Protein AF-A0AAD6BV47-F1 (afdb_monomer_lite)

Organism: NCBI:txid1090488

Secondary structure (DSSP, 8-state):
--TTS--HHHHHHHHTTT---EEEEPTT-TTS-GGGS--TTSPTT-EEEEE-SS-EEEEEEEETTEEEEEEESS--S--B-TTSTT--BHHHHHHHHHTTHHHHHHHHHHHH--PPPPP-

Sequence (120 aa):
MENFFTSIPLAEKLLEKNLTIVGTLRQKKPDIPPVMKPSKSREKHSSESGFSGNMTMVSYVPKKGKAVVLLSTMHDDRAVDDNSLNKELEVIQYNNKTKSGVDTMDQMVRTYTCTQRRPM

pLDDT: mean 82.61, std 11.56, range [47.09, 93.69]

Foldseek 3Di:
DEQVPDDPVVQVVCVVVVHKDKDWHDLPDPPDDPVLHFDQPDDALDKDWDDDPLKIWMWGHPDRRDIIIMIISPDPDQDQPPPDPRSDGPSVVVCVVPVCPVVVVVVVCVVPPPDDDDDD

Radius of gyration: 17.26 Å; chains: 1; bounding box: 38×32×55 Å

Structure (mmCIF, N/CA/C/O backbone):
data_AF-A0AAD6BV47-F1
#
_entry.id   AF-A0AAD6BV47-F1
#
loop_
_atom_site.group_PDB
_atom_site.id
_atom_site.type_symbol
_atom_site.label_atom_id
_atom_site.label_alt_id
_atom_site.label_comp_id
_atom_site.label_asym_id
_atom_site.label_entity_id
_atom_site.label_seq_id
_atom_site.pdbx_PDB_ins_code
_atom_site.Cartn_x
_atom_site.Cartn_y
_atom_site.Cartn_z
_atom_site.occupancy
_atom_site.B_iso_or_equiv
_atom_site.auth_seq_id
_atom_site.auth_comp_id
_atom_site.auth_asym_id
_atom_site.auth_atom_id
_atom_site.pdbx_PDB_model_num
ATOM 1 N N . MET A 1 1 ? -3.662 2.288 2.808 1.00 80.56 1 MET A N 1
ATOM 2 C CA . MET A 1 1 ? -4.459 1.154 3.352 1.00 80.56 1 MET A CA 1
ATOM 3 C C . MET A 1 1 ? -3.552 0.016 3.847 1.00 80.56 1 MET A C 1
ATOM 5 O O . MET A 1 1 ? -2.464 -0.175 3.306 1.00 80.56 1 MET A O 1
ATOM 9 N N . GLU A 1 2 ? -3.963 -0.704 4.900 1.00 83.50 2 GLU A N 1
ATOM 10 C CA . GLU A 1 2 ? -3.238 -1.855 5.472 1.00 83.50 2 GLU A CA 1
ATOM 11 C C . GLU A 1 2 ? -3.241 -3.087 4.552 1.00 83.50 2 GLU A C 1
ATOM 13 O O . GLU A 1 2 ? -4.151 -3.274 3.751 1.00 83.50 2 GLU A O 1
ATOM 18 N N . ASN A 1 3 ? -2.257 -3.975 4.725 1.00 85.50 3 ASN A N 1
ATOM 19 C CA . ASN A 1 3 ? -2.098 -5.190 3.915 1.00 85.50 3 ASN A CA 1
ATOM 20 C C . ASN A 1 3 ? -3.229 -6.222 4.040 1.00 85.50 3 ASN A C 1
ATOM 22 O O . ASN A 1 3 ? -3.321 -7.127 3.210 1.00 85.50 3 ASN A O 1
ATOM 26 N N . PHE A 1 4 ? -4.056 -6.113 5.078 1.00 85.06 4 PHE A N 1
ATOM 27 C CA . PHE A 1 4 ? -5.210 -6.975 5.291 1.00 85.06 4 PHE A CA 1
ATOM 28 C C . PHE A 1 4 ? -6.340 -6.661 4.302 1.00 85.06 4 PHE A C 1
ATOM 30 O O . PHE A 1 4 ? -7.032 -7.569 3.851 1.00 85.06 4 PHE A O 1
ATOM 37 N N . PHE A 1 5 ? -6.479 -5.391 3.918 1.00 86.25 5 PHE A N 1
ATOM 38 C CA . PHE A 1 5 ? -7.576 -4.901 3.082 1.00 86.25 5 PHE A CA 1
ATOM 39 C C . PHE A 1 5 ? -7.173 -4.686 1.620 1.00 86.25 5 PHE A C 1
ATOM 41 O O . PHE A 1 5 ? -7.959 -4.162 0.845 1.00 86.25 5 PHE A O 1
ATOM 48 N N . THR A 1 6 ? -5.963 -5.072 1.217 1.00 89.06 6 THR A N 1
ATOM 49 C CA . THR A 1 6 ? -5.447 -4.832 -0.136 1.00 89.06 6 THR A CA 1
ATOM 50 C C . THR A 1 6 ? -5.244 -6.141 -0.895 1.00 89.06 6 THR A C 1
ATOM 52 O O . THR A 1 6 ? -4.626 -7.103 -0.425 1.00 89.06 6 THR A O 1
ATOM 55 N N . SER A 1 7 ? -5.772 -6.190 -2.115 1.00 90.31 7 SER A N 1
ATOM 56 C CA . SER A 1 7 ? -5.554 -7.287 -3.059 1.00 90.31 7 SER A CA 1
ATOM 57 C C . SER A 1 7 ? -5.834 -6.817 -4.483 1.00 90.31 7 SER A C 1
ATOM 59 O O . SER A 1 7 ? -6.593 -5.867 -4.664 1.00 90.31 7 SER A O 1
ATOM 61 N N . ILE A 1 8 ? -5.251 -7.494 -5.473 1.00 89.25 8 ILE A N 1
ATOM 62 C CA . ILE A 1 8 ? -5.469 -7.168 -6.888 1.00 89.25 8 ILE A CA 1
ATOM 63 C C . ILE A 1 8 ? -6.947 -7.317 -7.292 1.00 89.25 8 ILE A C 1
ATOM 65 O O . ILE A 1 8 ? -7.501 -6.340 -7.785 1.00 89.25 8 ILE A O 1
ATOM 69 N N . PRO A 1 9 ? -7.652 -8.424 -6.969 1.00 90.94 9 PRO A N 1
ATOM 70 C CA . PRO A 1 9 ? -9.061 -8.562 -7.354 1.00 90.94 9 PRO A CA 1
ATOM 71 C C . PRO A 1 9 ? -9.974 -7.508 -6.716 1.00 90.94 9 PRO A C 1
ATOM 73 O O . PRO A 1 9 ? -11.002 -7.137 -7.275 1.00 90.94 9 PRO A O 1
ATOM 76 N N . LEU A 1 10 ? -9.629 -7.030 -5.514 1.00 91.38 10 LEU A N 1
ATOM 77 C CA . LEU A 1 10 ? -10.365 -5.935 -4.885 1.00 91.38 10 LEU A CA 1
ATOM 78 C C . LEU A 1 10 ? -10.124 -4.615 -5.620 1.00 91.38 10 LEU A C 1
ATOM 80 O O . LEU A 1 10 ? -11.068 -3.861 -5.816 1.00 91.38 10 LEU A O 1
ATOM 84 N N . ALA A 1 11 ? -8.880 -4.340 -6.010 1.00 90.44 11 ALA A N 1
ATOM 85 C CA . ALA A 1 11 ? -8.526 -3.128 -6.734 1.00 90.44 11 ALA A CA 1
ATOM 86 C C . ALA A 1 11 ? -9.269 -3.035 -8.077 1.00 90.44 11 ALA A C 1
ATOM 88 O O . ALA A 1 11 ? -9.834 -1.989 -8.382 1.00 90.44 11 ALA A O 1
ATOM 89 N N . GLU A 1 12 ? -9.364 -4.144 -8.813 1.00 90.25 12 GLU A N 1
ATOM 90 C CA . GLU A 1 12 ? -10.139 -4.239 -10.058 1.00 90.25 12 GLU A CA 1
ATOM 91 C C . GLU A 1 12 ? -11.633 -3.963 -9.827 1.00 90.25 12 GLU A C 1
ATOM 93 O O . GLU A 1 12 ? -12.214 -3.091 -10.470 1.00 90.25 12 GLU A O 1
ATOM 98 N N . LYS A 1 13 ? -12.249 -4.617 -8.833 1.00 92.75 13 LYS A N 1
ATOM 99 C CA . LYS A 1 13 ? -13.668 -4.395 -8.492 1.00 92.75 13 LYS A CA 1
ATOM 100 C C . LYS A 1 13 ? -13.975 -2.979 -8.008 1.00 92.75 13 LYS A C 1
ATOM 102 O O . LYS A 1 13 ? -15.108 -2.515 -8.131 1.00 92.75 13 LYS A O 1
ATOM 107 N N . LEU A 1 14 ? -13.010 -2.315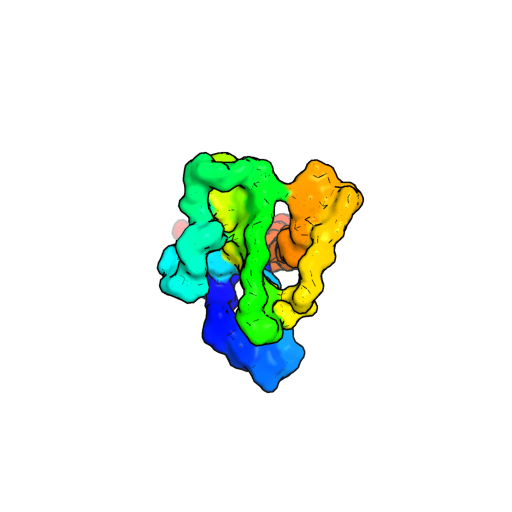 -7.374 1.00 91.88 14 LEU A N 1
ATOM 108 C CA . LEU A 1 14 ? -13.157 -0.921 -6.959 1.00 91.88 14 LEU A CA 1
ATOM 109 C C . LEU A 1 14 ? -13.068 0.014 -8.166 1.00 91.88 14 LEU A C 1
ATOM 111 O O . LEU A 1 14 ? -13.893 0.922 -8.273 1.00 91.88 14 LEU A O 1
ATOM 115 N N . LEU A 1 15 ? -12.157 -0.259 -9.102 1.00 89.94 15 LEU A N 1
ATOM 116 C CA . LEU A 1 15 ? -12.045 0.488 -10.354 1.00 89.94 15 LEU A CA 1
ATOM 117 C C . LEU A 1 15 ? -13.333 0.429 -11.183 1.00 89.94 15 LEU A C 1
ATOM 119 O O . LEU A 1 15 ? -13.777 1.466 -11.668 1.00 89.94 15 LEU A O 1
ATOM 123 N N . GLU A 1 16 ? -13.994 -0.730 -11.259 1.00 91.38 16 GLU A N 1
ATOM 124 C CA . GLU A 1 16 ? -15.318 -0.870 -11.900 1.00 91.38 16 GLU A CA 1
ATOM 125 C C . GLU A 1 16 ? -16.382 0.071 -11.304 1.00 91.38 16 GLU A C 1
ATOM 127 O O . GLU A 1 16 ? -17.357 0.424 -11.966 1.00 91.38 16 GLU A O 1
ATOM 132 N N . LYS A 1 17 ? -16.202 0.494 -10.048 1.00 93.69 17 LYS A N 1
ATOM 133 C CA . LYS A 1 17 ? -17.097 1.409 -9.327 1.00 93.69 17 LYS A CA 1
ATOM 134 C C . LYS A 1 17 ? -16.568 2.843 -9.256 1.00 93.69 17 LYS A C 1
ATOM 136 O O . LYS A 1 17 ? -17.088 3.627 -8.465 1.00 93.69 17 LYS A O 1
ATOM 141 N N . ASN A 1 18 ? -15.556 3.191 -10.054 1.00 89.31 18 ASN A N 1
ATOM 142 C CA . ASN A 1 18 ? -14.865 4.486 -10.014 1.00 89.31 18 ASN A CA 1
ATOM 143 C C . ASN A 1 18 ? -14.248 4.811 -8.639 1.00 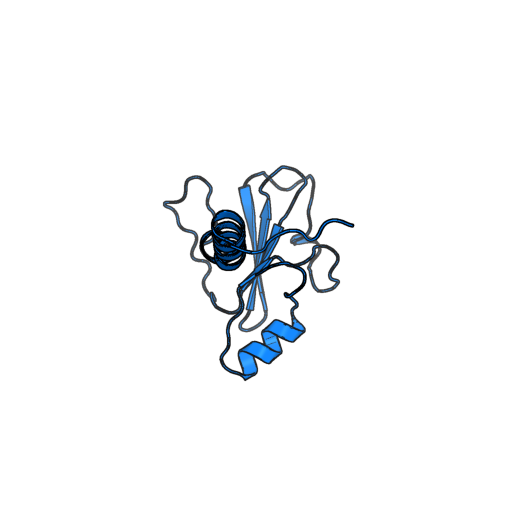89.31 18 ASN A C 1
ATOM 145 O O . ASN A 1 18 ? -14.166 5.974 -8.242 1.00 89.31 18 ASN A O 1
ATOM 149 N N . LEU A 1 19 ? -13.825 3.786 -7.895 1.00 90.25 19 LEU A N 1
ATOM 150 C CA . LEU A 1 19 ? -13.109 3.932 -6.631 1.00 90.25 19 LEU A CA 1
ATOM 151 C C . LEU A 1 19 ? -11.646 3.538 -6.814 1.00 90.25 19 LEU A C 1
ATOM 153 O O . LEU A 1 19 ? -11.328 2.491 -7.378 1.00 90.25 19 LEU A O 1
ATOM 157 N N . THR A 1 20 ? -10.748 4.359 -6.283 1.00 90.06 20 THR A N 1
ATOM 158 C CA . THR A 1 20 ? -9.314 4.084 -6.293 1.00 90.06 20 THR A CA 1
ATOM 159 C C . THR A 1 20 ? -8.847 3.562 -4.939 1.00 90.06 20 THR A C 1
ATOM 161 O O . THR A 1 20 ? -9.448 3.816 -3.892 1.00 90.06 20 THR A O 1
ATOM 164 N N . ILE A 1 21 ? -7.766 2.786 -4.951 1.00 89.75 21 ILE A N 1
ATOM 165 C CA . ILE A 1 21 ? -7.161 2.218 -3.750 1.00 89.75 21 ILE A CA 1
ATOM 166 C C . ILE A 1 21 ? -5.656 2.441 -3.784 1.00 89.75 21 ILE A C 1
ATOM 168 O O . ILE A 1 21 ? -5.003 2.228 -4.804 1.00 89.75 21 ILE A O 1
ATOM 172 N N . VAL A 1 22 ? -5.104 2.838 -2.638 1.00 89.69 22 VAL A N 1
ATOM 173 C CA . VAL A 1 22 ? -3.661 2.880 -2.401 1.00 89.69 22 VAL A CA 1
ATOM 174 C C . VAL A 1 22 ? -3.351 2.164 -1.092 1.00 89.69 22 VAL A C 1
ATOM 176 O O . VAL A 1 22 ? -3.910 2.469 -0.028 1.00 89.69 22 VAL A O 1
ATOM 179 N N . GLY A 1 23 ? -2.452 1.186 -1.133 1.00 90.56 23 GLY A N 1
ATOM 180 C CA . GLY A 1 23 ? -2.052 0.484 0.079 1.00 90.56 23 GLY A CA 1
ATOM 181 C C . GLY A 1 23 ? -0.941 -0.532 -0.099 1.00 90.56 23 GLY A C 1
ATOM 182 O O . GLY A 1 23 ? -0.547 -0.888 -1.203 1.00 90.56 23 GLY A O 1
ATOM 183 N N . THR A 1 24 ? -0.424 -1.014 1.026 1.00 91.31 24 THR A N 1
ATOM 184 C CA . THR A 1 24 ? 0.650 -2.015 1.045 1.00 91.31 24 THR A CA 1
ATOM 185 C C . THR A 1 24 ? 0.098 -3.397 0.730 1.00 91.31 24 THR A C 1
ATOM 187 O O . THR A 1 24 ? -0.920 -3.752 1.307 1.00 91.31 24 THR A O 1
ATOM 190 N N . LEU A 1 25 ? 0.771 -4.211 -0.080 1.00 90.88 25 LEU A N 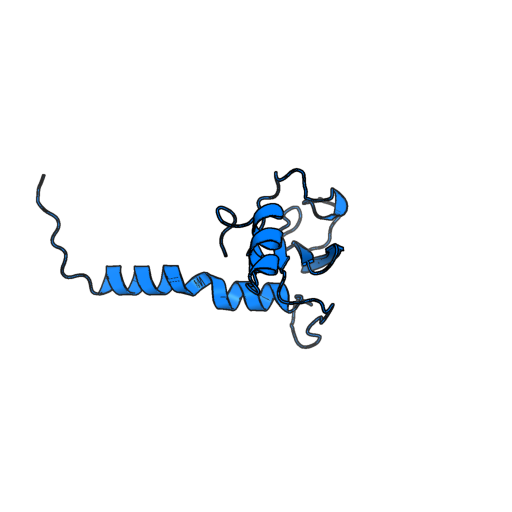1
ATOM 191 C CA . LEU A 1 25 ? 0.434 -5.617 -0.315 1.00 90.88 25 LEU A CA 1
ATOM 192 C C . LEU A 1 25 ? 1.226 -6.556 0.600 1.00 90.88 25 LEU A C 1
ATOM 194 O O . LEU A 1 25 ? 2.385 -6.321 0.952 1.00 90.88 25 LEU A O 1
ATOM 198 N N . ARG A 1 26 ? 0.613 -7.689 0.954 1.00 88.31 26 ARG A N 1
ATOM 199 C CA . ARG A 1 26 ? 1.301 -8.760 1.684 1.00 88.31 26 ARG A CA 1
ATOM 200 C C . ARG A 1 26 ? 2.256 -9.500 0.741 1.00 88.31 26 ARG A C 1
ATOM 202 O O . ARG A 1 26 ? 1.810 -10.143 -0.198 1.00 88.31 26 ARG A O 1
ATOM 209 N N . GLN A 1 27 ? 3.553 -9.511 1.055 1.00 83.75 27 GLN A N 1
ATOM 210 C CA . GLN A 1 27 ? 4.623 -10.100 0.219 1.00 83.75 27 GLN A CA 1
ATOM 211 C C . GLN A 1 27 ? 4.406 -11.563 -0.216 1.00 83.75 27 GLN A C 1
ATOM 213 O O . GLN A 1 27 ? 4.972 -12.002 -1.212 1.00 83.75 27 GLN A O 1
ATOM 218 N N . LYS A 1 28 ? 3.621 -12.336 0.547 1.00 83.19 28 LYS A N 1
ATOM 219 C CA . LYS A 1 28 ? 3.316 -13.746 0.256 1.00 83.19 28 LYS A CA 1
ATOM 220 C C . LYS A 1 28 ? 2.201 -13.933 -0.785 1.00 83.19 28 LYS A C 1
ATOM 222 O O . LYS A 1 28 ? 1.839 -15.072 -1.055 1.00 83.19 28 LYS A O 1
ATOM 227 N N . LYS A 1 29 ? 1.620 -12.857 -1.327 1.00 82.31 29 LYS A N 1
ATOM 228 C CA . LYS A 1 29 ? 0.592 -12.955 -2.372 1.00 82.31 29 LYS A CA 1
ATOM 229 C C . LYS A 1 29 ? 1.204 -13.528 -3.663 1.00 82.31 29 LYS A C 1
ATOM 231 O O . LYS A 1 29 ? 2.311 -13.116 -4.024 1.00 82.31 29 LYS A O 1
ATOM 236 N N . PRO A 1 30 ? 0.522 -14.478 -4.331 1.00 83.00 30 PRO A N 1
ATOM 237 C CA . PRO A 1 30 ? 1.033 -15.109 -5.550 1.00 83.00 30 PRO A CA 1
ATOM 238 C C . PRO A 1 30 ? 1.177 -14.103 -6.695 1.00 83.00 30 PRO A C 1
ATOM 240 O O . PRO A 1 30 ? 2.099 -14.222 -7.492 1.00 83.00 30 PRO A O 1
ATOM 243 N N . ASP A 1 31 ? 0.345 -13.064 -6.691 1.00 83.94 31 ASP A N 1
ATOM 244 C CA . ASP A 1 31 ? 0.272 -12.050 -7.743 1.00 83.94 31 ASP A CA 1
ATOM 245 C C . ASP A 1 31 ? 1.467 -11.076 -7.757 1.00 83.94 31 ASP A C 1
ATOM 247 O O . ASP A 1 31 ? 1.539 -10.190 -8.602 1.00 83.94 31 ASP A O 1
ATOM 251 N N . ILE A 1 32 ? 2.408 -11.210 -6.812 1.00 87.12 32 ILE A N 1
ATOM 252 C CA . ILE A 1 32 ? 3.604 -10.364 -6.730 1.00 87.12 32 ILE A CA 1
ATOM 253 C C . ILE A 1 32 ? 4.749 -11.014 -7.528 1.00 87.12 32 ILE A C 1
ATOM 255 O O . ILE A 1 32 ? 5.245 -12.078 -7.121 1.00 87.12 32 ILE A O 1
ATOM 259 N N . PRO A 1 33 ? 5.252 -10.357 -8.592 1.00 88.06 33 PRO A N 1
ATOM 260 C CA . PRO A 1 33 ? 6.392 -10.821 -9.367 1.00 88.06 33 PRO A CA 1
ATOM 261 C C . PRO A 1 33 ? 7.645 -11.014 -8.501 1.00 88.06 33 PRO A C 1
ATOM 263 O O . PRO A 1 33 ? 7.896 -10.212 -7.595 1.00 88.06 33 PRO A O 1
ATOM 266 N N . PRO A 1 34 ? 8.497 -12.015 -8.792 1.00 87.62 34 PRO A N 1
ATOM 267 C CA . PRO A 1 34 ? 9.741 -12.237 -8.054 1.00 87.62 34 PRO A CA 1
ATOM 268 C C . PRO A 1 34 ? 10.664 -11.013 -8.001 1.00 87.62 34 PRO A C 1
ATOM 270 O O . PRO A 1 34 ? 11.271 -10.767 -6.963 1.00 87.62 34 PRO A O 1
ATOM 273 N N . VAL A 1 35 ? 10.710 -10.208 -9.070 1.00 86.56 35 VAL A N 1
ATOM 274 C CA . VAL A 1 35 ? 11.521 -8.975 -9.136 1.00 86.56 35 VAL A CA 1
ATOM 275 C C . VAL A 1 35 ? 11.116 -7.939 -8.079 1.00 86.56 35 VAL A C 1
ATOM 277 O O . VAL A 1 35 ? 11.944 -7.182 -7.579 1.00 86.56 35 VAL A O 1
ATOM 280 N N . MET A 1 36 ? 9.847 -7.951 -7.665 1.00 87.19 36 MET A N 1
ATOM 281 C CA . MET A 1 36 ? 9.307 -7.037 -6.660 1.00 87.19 36 MET A CA 1
ATOM 282 C C . MET A 1 36 ? 9.413 -7.572 -5.231 1.00 87.19 36 MET A C 1
ATOM 284 O O . MET A 1 36 ? 9.106 -6.848 -4.278 1.00 87.19 36 MET A O 1
ATOM 288 N N . LYS A 1 37 ? 9.847 -8.822 -5.050 1.00 87.69 37 LYS A N 1
ATOM 289 C CA . LYS A 1 37 ? 10.034 -9.415 -3.724 1.00 87.69 37 LYS A CA 1
ATOM 290 C C . LYS A 1 37 ? 11.337 -8.922 -3.077 1.00 87.69 37 LYS A C 1
ATOM 292 O O . LYS A 1 37 ? 12.219 -8.388 -3.753 1.00 87.69 37 LYS A O 1
ATOM 297 N N . PRO A 1 38 ? 11.479 -9.071 -1.747 1.00 86.94 38 PRO A N 1
ATOM 298 C CA . PRO A 1 38 ? 12.723 -8.736 -1.070 1.00 86.94 38 PRO A CA 1
ATOM 299 C C . PRO A 1 38 ? 13.885 -9.573 -1.615 1.00 86.94 38 PRO A C 1
ATOM 301 O O . PRO A 1 38 ? 13.812 -10.800 -1.636 1.00 86.94 38 PRO A O 1
ATOM 304 N N . SER A 1 39 ? 14.977 -8.911 -1.990 1.00 86.88 39 SER A N 1
ATOM 305 C CA . SER A 1 39 ? 16.236 -9.557 -2.364 1.00 86.88 39 SER A CA 1
ATOM 306 C C . SER A 1 39 ? 17.399 -8.918 -1.608 1.00 86.88 39 SER A C 1
ATOM 308 O O . SER A 1 39 ? 17.380 -7.723 -1.305 1.00 86.88 39 SER A O 1
ATOM 310 N N . LYS A 1 40 ? 18.432 -9.715 -1.312 1.00 84.38 40 LYS A N 1
ATOM 311 C CA . LYS A 1 40 ? 19.690 -9.230 -0.719 1.00 84.38 40 LYS A CA 1
ATOM 312 C C . LYS A 1 40 ? 20.516 -8.392 -1.701 1.00 84.38 40 LYS A C 1
ATOM 314 O O . LYS A 1 40 ? 21.349 -7.612 -1.244 1.00 84.38 40 LYS A O 1
ATOM 319 N N . SER A 1 41 ? 20.290 -8.561 -3.007 1.00 86.94 41 SER A N 1
ATOM 320 C CA . SER A 1 41 ? 20.987 -7.822 -4.065 1.00 86.94 41 SER A CA 1
ATOM 321 C C . SER A 1 41 ? 20.455 -6.406 -4.270 1.00 86.94 41 SER A C 1
ATOM 323 O O . SER A 1 41 ? 21.156 -5.585 -4.847 1.00 86.94 41 SER A O 1
ATOM 325 N N . ARG A 1 42 ? 19.235 -6.101 -3.803 1.00 87.88 42 ARG A N 1
ATOM 326 C CA . ARG A 1 42 ? 18.640 -4.776 -3.989 1.00 87.88 42 ARG A CA 1
ATOM 327 C C . ARG A 1 42 ? 19.248 -3.754 -3.036 1.00 87.88 42 ARG A C 1
ATOM 329 O O . ARG A 1 42 ? 19.409 -4.013 -1.839 1.00 87.88 42 ARG A O 1
ATOM 336 N N . GLU A 1 43 ? 19.546 -2.582 -3.583 1.00 86.62 43 GLU A N 1
ATOM 337 C CA . GLU A 1 43 ? 20.103 -1.463 -2.837 1.00 86.62 43 GLU A CA 1
ATOM 338 C C . GLU A 1 43 ? 19.056 -0.841 -1.904 1.00 86.62 43 GLU A C 1
ATOM 340 O O . GLU A 1 43 ? 17.851 -0.856 -2.174 1.00 86.62 43 GLU A O 1
ATOM 345 N N . LYS A 1 44 ? 19.513 -0.305 -0.770 1.00 86.38 44 LYS A N 1
ATOM 346 C CA . LYS A 1 44 ? 18.653 0.438 0.153 1.00 86.38 44 LYS A CA 1
ATOM 347 C C . LYS A 1 44 ? 18.127 1.692 -0.555 1.00 86.38 44 LYS A C 1
ATOM 349 O O . LYS A 1 44 ? 18.872 2.334 -1.278 1.00 86.38 44 LYS A O 1
ATOM 354 N N . HIS A 1 45 ? 16.866 2.032 -0.322 1.00 84.69 45 HIS A N 1
ATOM 355 C CA . HIS A 1 45 ? 16.150 3.133 -0.971 1.00 84.69 45 HIS A CA 1
ATOM 356 C C . HIS A 1 45 ? 15.932 2.964 -2.484 1.00 84.69 45 HIS A C 1
ATOM 358 O O . HIS A 1 45 ? 15.410 3.866 -3.125 1.00 84.69 45 HIS A O 1
ATOM 364 N N . SER A 1 46 ? 16.232 1.790 -3.054 1.00 85.69 46 SER A N 1
ATOM 365 C CA . SER A 1 46 ? 15.822 1.479 -4.426 1.00 85.69 46 SER A CA 1
ATOM 366 C C . SER A 1 46 ? 14.314 1.225 -4.512 1.00 85.69 46 SER A C 1
ATOM 368 O O . SER A 1 46 ? 13.702 0.633 -3.609 1.00 85.69 46 SER A O 1
ATOM 370 N N . SER A 1 47 ? 13.721 1.637 -5.628 1.00 85.44 47 SER A N 1
ATOM 371 C CA . SER A 1 47 ? 12.325 1.400 -5.979 1.00 85.44 47 SER A CA 1
ATOM 372 C C . SER A 1 47 ? 12.239 0.715 -7.344 1.00 85.44 47 SER A C 1
ATOM 374 O O . SER A 1 47 ? 13.043 0.966 -8.230 1.00 85.44 47 SER A O 1
ATOM 376 N N . GLU A 1 48 ? 11.285 -0.198 -7.486 1.00 86.81 48 GLU A N 1
ATOM 377 C CA . GLU A 1 48 ? 10.951 -0.875 -8.742 1.00 86.81 48 GLU A CA 1
ATOM 378 C C . GLU A 1 48 ? 9.455 -0.692 -8.972 1.00 86.81 48 GLU A C 1
ATOM 380 O O . GLU A 1 48 ? 8.677 -0.778 -8.017 1.00 86.81 48 GLU A O 1
ATOM 385 N N . SER A 1 49 ? 9.041 -0.448 -10.211 1.00 85.38 49 SER A N 1
ATOM 386 C CA . SER A 1 49 ? 7.633 -0.243 -10.558 1.00 85.38 49 SER A CA 1
ATOM 387 C C . SER A 1 49 ? 7.206 -1.175 -11.683 1.00 85.38 49 SER A C 1
ATOM 389 O O . SER A 1 49 ? 7.996 -1.537 -12.553 1.00 85.38 49 SER A O 1
ATOM 391 N N . GLY A 1 50 ? 5.947 -1.592 -11.651 1.00 85.75 50 GLY A N 1
ATOM 392 C CA . GLY A 1 50 ? 5.335 -2.407 -12.689 1.00 85.75 50 GLY A CA 1
ATOM 393 C C . GLY A 1 50 ? 3.893 -1.986 -12.886 1.00 85.75 50 GLY A C 1
ATOM 394 O O . GLY A 1 50 ? 3.204 -1.643 -11.929 1.00 85.75 50 GLY A O 1
ATOM 395 N N . PHE A 1 51 ? 3.467 -2.016 -14.140 1.00 84.88 51 PHE A N 1
ATOM 396 C CA . PHE A 1 51 ? 2.180 -1.507 -14.589 1.00 84.88 51 PHE A CA 1
ATOM 397 C C . PHE A 1 51 ? 1.390 -2.674 -15.160 1.00 84.88 51 PHE A C 1
ATOM 399 O O . PHE A 1 51 ? 1.937 -3.482 -15.914 1.00 84.88 51 PHE A O 1
ATOM 406 N N . SER A 1 52 ? 0.127 -2.785 -14.772 1.00 81.38 52 SER A N 1
ATOM 407 C CA . SER A 1 52 ? -0.782 -3.815 -15.264 1.00 81.38 52 SER A CA 1
ATOM 408 C C . SER A 1 52 ? -2.154 -3.188 -15.463 1.00 81.38 52 SER A C 1
ATOM 410 O O . SER A 1 52 ? -2.902 -3.021 -14.502 1.00 81.38 52 SER A O 1
ATOM 412 N N . GLY A 1 53 ? -2.471 -2.813 -16.705 1.00 82.44 53 GLY A N 1
ATOM 413 C CA . GLY A 1 53 ? -3.672 -2.029 -17.007 1.00 82.44 53 GLY A CA 1
ATOM 414 C C . GLY A 1 53 ? -3.658 -0.692 -16.262 1.00 82.44 53 GLY A C 1
ATOM 415 O O . GLY A 1 53 ? -2.641 -0.007 -16.264 1.00 82.44 53 GLY A O 1
ATOM 416 N N . ASN A 1 54 ? -4.756 -0.375 -15.571 1.00 83.19 54 ASN A N 1
ATOM 417 C CA . ASN A 1 54 ? -4.952 0.868 -14.804 1.00 83.19 54 ASN A CA 1
ATOM 418 C C . ASN A 1 54 ? -4.466 0.738 -13.347 1.00 83.19 54 ASN A C 1
ATOM 420 O O . ASN A 1 54 ? -5.094 1.227 -12.404 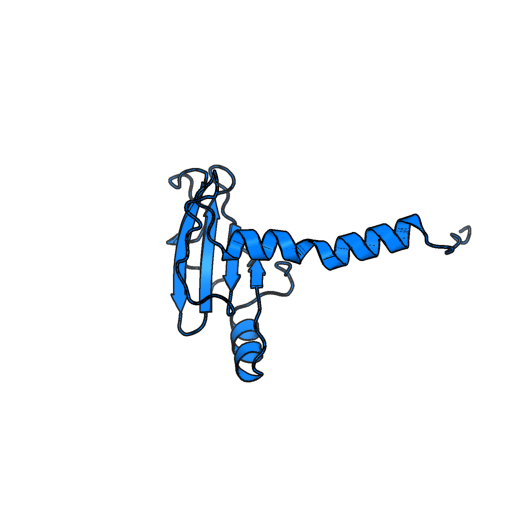1.00 83.19 54 ASN A O 1
ATOM 424 N N . MET A 1 55 ? -3.417 -0.052 -13.132 1.00 86.81 55 MET A N 1
ATOM 425 C CA . MET A 1 55 ? -2.895 -0.333 -11.806 1.00 86.81 55 MET A CA 1
ATOM 426 C C . MET A 1 55 ? -1.375 -0.337 -11.820 1.00 86.81 55 MET A C 1
ATOM 428 O O . MET A 1 55 ? -0.726 -0.996 -12.638 1.00 86.81 55 MET A O 1
ATOM 432 N N . THR A 1 56 ? -0.819 0.342 -10.828 1.00 88.50 56 THR A N 1
ATOM 433 C CA . THR A 1 56 ? 0.612 0.484 -10.610 1.00 88.50 56 THR A CA 1
ATOM 434 C C . THR A 1 56 ? 1.001 -0.238 -9.330 1.00 88.50 56 THR A C 1
ATOM 436 O O . THR A 1 56 ? 0.465 0.012 -8.246 1.00 88.50 56 THR A O 1
ATOM 439 N N . MET A 1 57 ? 1.971 -1.137 -9.440 1.00 89.38 57 MET A N 1
ATOM 440 C CA . MET A 1 57 ? 2.593 -1.806 -8.307 1.00 89.38 57 MET A CA 1
ATOM 441 C C . MET A 1 57 ? 4.004 -1.261 -8.107 1.00 89.38 57 MET A C 1
ATOM 443 O O . MET A 1 57 ? 4.796 -1.186 -9.044 1.00 89.38 57 MET A O 1
ATOM 447 N N . VAL A 1 58 ? 4.326 -0.903 -6.867 1.00 89.12 58 VAL A N 1
ATOM 448 C CA . VAL A 1 58 ? 5.611 -0.305 -6.493 1.00 89.12 58 VAL A CA 1
ATOM 449 C C . VAL A 1 58 ? 6.267 -1.145 -5.412 1.00 89.12 58 VAL A C 1
ATOM 451 O O . VAL A 1 58 ? 5.664 -1.417 -4.380 1.00 89.12 58 VAL A O 1
ATOM 454 N N . SER A 1 59 ? 7.522 -1.531 -5.607 1.00 90.62 59 SER A N 1
ATOM 455 C CA . SER A 1 59 ? 8.328 -2.239 -4.616 1.00 90.62 59 SER A CA 1
ATOM 456 C C . SER A 1 59 ? 9.499 -1.383 -4.154 1.00 90.62 59 SER A C 1
ATOM 458 O O . SER A 1 59 ? 10.421 -1.117 -4.921 1.00 90.62 59 SER A O 1
ATOM 460 N N . TYR A 1 60 ? 9.497 -1.000 -2.881 1.00 89.75 60 TYR A N 1
ATOM 461 C CA . TYR A 1 60 ? 10.498 -0.132 -2.261 1.00 89.75 60 TYR A CA 1
ATOM 462 C C . TYR A 1 60 ? 11.318 -0.861 -1.199 1.00 89.75 60 TYR A C 1
ATOM 464 O O . TYR A 1 60 ? 10.775 -1.650 -0.425 1.00 89.75 60 TYR A O 1
ATOM 472 N N . VAL A 1 61 ? 12.620 -0.581 -1.116 1.00 89.94 61 VAL A N 1
ATOM 473 C CA . VAL A 1 61 ? 13.541 -1.217 -0.159 1.00 89.94 61 VAL A CA 1
ATOM 474 C C . VAL A 1 61 ? 13.918 -0.235 0.956 1.00 89.94 61 VAL A C 1
ATOM 476 O O . VAL A 1 61 ? 14.962 0.409 0.879 1.00 89.94 61 VAL A O 1
ATOM 479 N N . PRO A 1 62 ? 13.142 -0.124 2.052 1.00 86.25 62 PRO A N 1
ATOM 480 C CA . PRO A 1 62 ? 13.482 0.799 3.140 1.00 86.25 62 PRO A CA 1
ATOM 481 C C . PRO A 1 62 ? 14.754 0.378 3.896 1.00 86.25 62 PRO A C 1
ATOM 483 O O . PRO A 1 62 ? 15.461 1.202 4.479 1.00 86.25 62 PRO A O 1
ATOM 486 N N . LYS A 1 63 ? 15.038 -0.930 3.936 1.00 88.19 63 LYS A N 1
ATOM 487 C CA . LYS A 1 63 ? 16.191 -1.531 4.622 1.00 88.19 63 LYS A CA 1
ATOM 488 C C . LYS A 1 63 ? 16.718 -2.695 3.788 1.00 88.19 63 LYS A C 1
ATOM 490 O O . LYS A 1 63 ? 15.928 -3.429 3.204 1.00 88.19 63 LYS A O 1
ATOM 495 N N . LYS A 1 64 ? 18.038 -2.907 3.777 1.00 86.88 64 LYS A N 1
ATOM 496 C CA . LYS A 1 64 ? 18.670 -4.004 3.024 1.00 86.88 64 LYS A CA 1
ATOM 497 C C . LYS A 1 64 ? 18.019 -5.349 3.375 1.00 86.88 64 LYS A C 1
ATOM 499 O O . LYS A 1 64 ? 17.847 -5.671 4.551 1.00 86.88 64 LYS A O 1
ATOM 504 N N . GLY A 1 65 ? 17.620 -6.109 2.355 1.00 85.25 65 GLY A N 1
ATOM 505 C CA . GLY A 1 65 ? 16.932 -7.397 2.516 1.00 85.25 65 GLY A CA 1
ATOM 506 C C . GLY A 1 65 ? 15.452 -7.320 2.922 1.00 85.25 65 GLY A C 1
ATOM 507 O O . GLY A 1 65 ? 14.834 -8.365 3.112 1.00 85.25 65 GLY A O 1
ATOM 508 N N . LYS A 1 66 ? 14.856 -6.124 3.041 1.00 89.12 66 LYS A N 1
ATOM 509 C CA . LYS A 1 66 ? 13.414 -5.930 3.265 1.00 89.12 66 LYS A CA 1
ATOM 510 C C . LYS A 1 66 ? 12.829 -5.080 2.143 1.00 89.12 66 LYS A C 1
ATOM 512 O O . LYS A 1 66 ? 13.331 -3.995 1.885 1.00 89.12 66 LYS A O 1
ATOM 517 N N . ALA A 1 67 ? 11.739 -5.538 1.536 1.00 90.44 67 ALA A N 1
ATOM 518 C CA . ALA A 1 67 ? 10.985 -4.763 0.554 1.00 90.44 67 ALA A CA 1
ATOM 519 C C . ALA A 1 67 ? 9.542 -4.549 1.021 1.00 90.44 67 ALA A C 1
ATOM 521 O O . ALA A 1 67 ? 8.942 -5.427 1.640 1.00 90.44 67 ALA A O 1
ATOM 522 N N . VAL A 1 68 ? 8.978 -3.389 0.725 1.00 89.75 68 VAL A N 1
ATOM 523 C CA . VAL A 1 68 ? 7.564 -3.069 0.903 1.00 89.75 68 VAL A CA 1
ATOM 524 C C . VAL A 1 68 ? 6.965 -2.955 -0.484 1.00 89.75 68 VAL A C 1
ATOM 526 O O . VAL A 1 68 ? 7.464 -2.195 -1.306 1.00 89.75 68 VAL A O 1
ATOM 529 N N . VAL A 1 69 ? 5.914 -3.726 -0.739 1.00 91.12 69 VAL A N 1
ATOM 530 C CA . VAL A 1 69 ? 5.174 -3.670 -1.998 1.00 91.12 69 VAL A CA 1
ATOM 531 C C . VAL A 1 69 ? 3.908 -2.863 -1.759 1.00 91.12 69 VAL A C 1
ATOM 533 O O . VAL A 1 69 ? 3.215 -3.092 -0.768 1.00 91.12 69 VAL A O 1
ATOM 536 N N . LEU A 1 70 ? 3.618 -1.921 -2.643 1.00 90.62 70 LEU A N 1
ATOM 537 C CA . LEU A 1 70 ? 2.424 -1.097 -2.659 1.00 90.62 70 LEU A CA 1
ATOM 538 C C . LEU A 1 70 ? 1.663 -1.330 -3.958 1.00 90.62 70 LEU A C 1
ATOM 540 O O . LEU A 1 70 ? 2.260 -1.612 -4.994 1.00 90.62 70 LEU A O 1
ATOM 544 N N . LEU A 1 71 ? 0.349 -1.188 -3.872 1.00 90.31 71 LEU A N 1
ATOM 545 C CA . LEU A 1 71 ? -0.579 -1.210 -4.986 1.00 90.31 71 LEU A CA 1
ATOM 546 C C . LEU A 1 71 ? -1.304 0.127 -5.032 1.00 90.31 71 LEU A C 1
ATOM 548 O O . LEU A 1 71 ? -1.759 0.606 -3.989 1.00 90.31 71 LEU A O 1
ATOM 552 N N . SER A 1 72 ? -1.404 0.702 -6.221 1.00 89.19 72 SER A N 1
ATOM 553 C CA . SER A 1 72 ? -2.119 1.942 -6.487 1.00 89.19 72 SER A CA 1
ATOM 554 C C . SER A 1 72 ? -2.937 1.795 -7.760 1.00 89.19 72 SER A C 1
ATOM 556 O O . SER A 1 72 ? -2.405 1.369 -8.779 1.00 89.19 72 SER A O 1
ATOM 558 N N . THR A 1 73 ? -4.209 2.175 -7.710 1.00 87.81 73 THR A N 1
ATOM 559 C CA . THR A 1 73 ? -5.045 2.397 -8.905 1.00 87.81 73 THR A CA 1
ATOM 560 C C . THR A 1 73 ? -5.349 3.878 -9.133 1.00 87.81 73 THR A C 1
ATOM 562 O O . THR A 1 73 ? -6.189 4.230 -9.949 1.00 87.81 73 THR A O 1
ATOM 565 N N . MET A 1 74 ? -4.709 4.754 -8.352 1.00 77.69 74 MET A N 1
ATOM 566 C CA . MET A 1 74 ? -4.907 6.205 -8.403 1.00 77.69 74 MET A CA 1
ATOM 567 C C . MET A 1 74 ? -3.831 6.916 -9.225 1.00 77.69 74 MET A C 1
ATOM 569 O O . MET A 1 74 ? -4.085 7.967 -9.799 1.00 77.69 74 MET A O 1
ATOM 573 N N . HIS A 1 75 ? -2.620 6.362 -9.232 1.00 68.00 75 HIS A N 1
ATOM 574 C CA . HIS A 1 75 ? -1.448 6.978 -9.838 1.00 68.00 75 HIS A CA 1
ATOM 575 C C . HIS A 1 75 ? -0.994 6.107 -11.013 1.00 68.00 75 HIS A C 1
ATOM 577 O O . HIS A 1 75 ? -0.459 5.016 -10.794 1.00 68.00 75 HIS A O 1
ATOM 583 N N . ASP A 1 76 ? -1.213 6.591 -12.234 1.00 59.09 76 ASP A N 1
ATOM 584 C CA . ASP A 1 76 ? -0.715 5.964 -13.468 1.00 59.09 76 ASP A CA 1
ATOM 585 C C . ASP A 1 76 ? 0.709 6.416 -13.820 1.00 59.09 76 ASP A C 1
ATOM 587 O O . ASP A 1 76 ? 1.358 5.818 -14.677 1.00 59.09 76 ASP A O 1
ATOM 591 N N . ASP A 1 77 ? 1.223 7.442 -13.136 1.00 52.88 77 ASP A N 1
ATOM 592 C CA . ASP A 1 77 ? 2.457 8.098 -13.542 1.00 52.88 77 ASP A CA 1
ATOM 593 C C . ASP A 1 77 ? 3.682 7.692 -12.720 1.00 52.88 77 ASP A C 1
ATOM 595 O O . ASP A 1 77 ? 3.659 7.577 -11.490 1.00 52.88 77 ASP A O 1
ATOM 599 N N . ARG A 1 78 ? 4.802 7.527 -13.431 1.00 55.53 78 ARG A N 1
ATOM 600 C CA . ARG A 1 78 ? 6.151 7.278 -12.887 1.00 55.53 78 ARG A CA 1
ATOM 601 C C . ARG A 1 78 ? 6.762 8.539 -12.270 1.00 55.53 78 ARG A C 1
ATOM 603 O O . ARG A 1 78 ? 7.980 8.698 -12.314 1.00 55.53 78 ARG A O 1
ATOM 610 N N . ALA A 1 79 ? 5.948 9.443 -11.730 1.00 54.28 79 ALA A N 1
ATOM 611 C CA . ALA A 1 79 ? 6.422 10.682 -11.137 1.00 54.28 79 ALA A CA 1
ATOM 612 C C . ALA A 1 79 ? 7.292 10.358 -9.908 1.00 54.28 79 ALA A C 1
ATOM 614 O O . ALA A 1 79 ? 6.820 10.044 -8.810 1.00 54.28 79 ALA A O 1
ATOM 615 N N . VAL A 1 80 ? 8.604 10.350 -10.134 1.00 54.12 80 VAL A N 1
ATOM 616 C CA . VAL A 1 80 ? 9.614 10.386 -9.084 1.00 54.12 80 VAL A CA 1
ATOM 617 C C . VAL A 1 80 ? 9.709 11.844 -8.670 1.00 54.12 80 VAL A C 1
ATOM 619 O O . VAL A 1 80 ? 9.996 12.707 -9.495 1.00 54.12 80 VAL A O 1
ATOM 622 N N . ASP A 1 81 ? 9.454 12.123 -7.398 1.00 52.59 81 ASP A N 1
ATOM 623 C CA . ASP A 1 81 ? 9.714 13.442 -6.846 1.00 52.59 81 ASP A CA 1
ATOM 624 C C . ASP A 1 81 ? 11.233 13.610 -6.675 1.00 52.59 81 ASP A C 1
ATOM 626 O O . ASP A 1 81 ? 11.823 13.094 -5.716 1.00 52.59 81 ASP A O 1
ATOM 630 N N . ASP A 1 82 ? 11.860 14.301 -7.631 1.00 49.69 82 ASP A N 1
ATOM 631 C CA . ASP A 1 82 ? 13.300 14.615 -7.652 1.00 49.69 82 ASP A CA 1
ATOM 632 C C . ASP A 1 82 ? 13.722 15.508 -6.466 1.00 49.69 82 ASP A C 1
ATOM 634 O O . ASP A 1 82 ? 14.906 15.594 -6.139 1.00 49.69 82 ASP A O 1
ATOM 638 N N . ASN A 1 83 ? 12.760 16.127 -5.770 1.00 47.09 83 ASN A N 1
ATOM 639 C CA . ASN A 1 83 ? 12.996 16.922 -4.563 1.00 47.09 83 ASN A CA 1
ATOM 640 C C . ASN A 1 83 ? 13.047 16.084 -3.274 1.00 47.09 83 ASN A C 1
ATOM 642 O O . ASN A 1 83 ? 13.392 16.606 -2.208 1.00 47.09 83 ASN A O 1
ATOM 646 N N . SER A 1 84 ? 12.713 14.792 -3.329 1.00 50.94 84 SER A N 1
ATOM 647 C CA . SER A 1 84 ? 12.759 13.925 -2.153 1.00 50.94 84 SER A CA 1
ATOM 648 C C . SER A 1 84 ? 14.170 13.370 -1.926 1.00 50.94 84 SER A C 1
ATOM 650 O O . SER A 1 84 ? 14.754 12.719 -2.790 1.00 50.94 84 SER A O 1
ATOM 652 N N . LEU A 1 85 ? 14.705 13.554 -0.709 1.00 47.50 85 LEU A N 1
ATOM 653 C CA . LEU A 1 85 ? 16.036 13.083 -0.271 1.00 47.50 85 LEU A CA 1
ATOM 654 C C . LEU A 1 85 ? 16.327 11.593 -0.561 1.00 47.50 85 LEU A C 1
ATOM 656 O O . LEU A 1 85 ? 17.485 11.186 -0.540 1.00 47.50 85 LEU A O 1
ATOM 660 N N . ASN A 1 86 ? 15.295 10.778 -0.813 1.00 54.88 86 ASN A N 1
ATOM 661 C CA . ASN A 1 86 ? 15.389 9.325 -0.964 1.00 54.88 86 ASN A CA 1
ATOM 662 C C . ASN A 1 86 ? 14.864 8.785 -2.308 1.00 54.88 86 ASN A C 1
ATOM 664 O O . ASN A 1 86 ? 14.704 7.569 -2.417 1.00 54.88 86 ASN A O 1
ATOM 668 N N . LYS A 1 87 ? 14.590 9.637 -3.314 1.00 56.12 87 LYS A N 1
ATOM 669 C CA . LYS A 1 87 ? 13.994 9.221 -4.607 1.00 56.12 87 LYS A CA 1
ATOM 670 C C . LYS A 1 87 ? 12.746 8.346 -4.417 1.00 56.12 87 LYS A C 1
ATOM 672 O O . LYS A 1 87 ? 12.558 7.320 -5.078 1.00 56.12 87 LYS A O 1
ATOM 677 N N . GLU A 1 88 ? 11.919 8.707 -3.440 1.00 62.94 88 GLU A N 1
ATOM 678 C CA . GLU A 1 88 ? 10.696 7.963 -3.162 1.00 62.94 88 GLU A CA 1
ATOM 679 C C . GLU A 1 88 ? 9.639 8.345 -4.195 1.00 62.94 88 GLU A C 1
ATOM 681 O O . GLU A 1 88 ? 9.366 9.521 -4.420 1.00 62.94 88 GLU A O 1
ATOM 686 N N . LEU A 1 89 ? 9.033 7.333 -4.818 1.00 71.00 89 LEU A N 1
ATOM 687 C CA . LEU A 1 89 ? 7.914 7.530 -5.735 1.00 71.00 89 LEU A CA 1
ATOM 688 C C . LEU A 1 89 ? 6.747 8.203 -5.004 1.00 71.00 89 LEU A C 1
ATOM 690 O O . LEU A 1 89 ? 6.475 7.880 -3.842 1.00 71.00 89 LEU A O 1
ATOM 694 N N . GLU A 1 90 ? 6.017 9.071 -5.705 1.00 75.44 90 GLU A N 1
ATOM 695 C CA . GLU A 1 90 ? 4.879 9.826 -5.161 1.00 75.44 90 GLU A CA 1
ATOM 696 C C . GLU A 1 90 ? 3.867 8.920 -4.431 1.00 75.44 90 GLU A C 1
ATOM 698 O O . GLU A 1 90 ? 3.409 9.232 -3.332 1.00 75.44 90 GLU A O 1
ATOM 703 N N . VAL A 1 91 ? 3.616 7.724 -4.974 1.00 77.50 91 VAL A N 1
ATOM 704 C CA . VAL A 1 91 ? 2.726 6.701 -4.394 1.00 77.50 91 VAL A CA 1
ATOM 705 C C . VAL A 1 91 ? 3.119 6.308 -2.963 1.00 77.50 91 VAL A C 1
ATOM 707 O O . VAL A 1 91 ? 2.256 6.085 -2.109 1.00 77.50 91 VAL A O 1
ATOM 710 N N . ILE A 1 92 ? 4.421 6.210 -2.679 1.00 80.94 92 ILE A N 1
ATOM 711 C CA . ILE A 1 92 ? 4.931 5.848 -1.348 1.00 80.94 92 ILE A CA 1
ATOM 712 C C . ILE A 1 92 ? 4.646 6.988 -0.373 1.00 80.94 92 ILE A C 1
ATOM 714 O O . ILE A 1 92 ? 4.124 6.751 0.721 1.00 80.94 92 ILE A O 1
ATOM 718 N N . GLN A 1 93 ? 4.944 8.220 -0.786 1.00 81.31 93 GLN A N 1
ATOM 719 C CA . GLN A 1 93 ? 4.699 9.407 0.026 1.00 81.31 93 GLN A CA 1
ATOM 720 C C . GLN A 1 93 ? 3.203 9.579 0.316 1.00 81.31 93 GLN A C 1
ATOM 722 O O 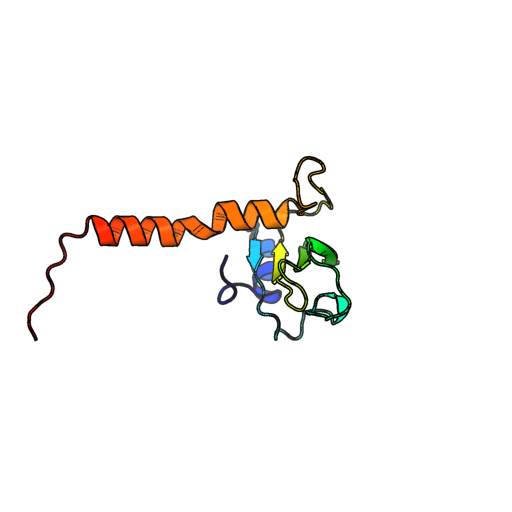. GLN A 1 93 ? 2.815 9.809 1.465 1.00 81.31 93 GLN A O 1
ATOM 727 N N . TYR A 1 94 ? 2.360 9.411 -0.703 1.00 83.69 94 TYR A N 1
ATOM 728 C CA . TYR A 1 94 ? 0.910 9.500 -0.579 1.00 83.69 94 TYR A CA 1
ATOM 729 C C . TYR A 1 94 ? 0.363 8.463 0.408 1.00 83.69 94 TYR A C 1
ATOM 731 O O . TYR A 1 94 ? -0.401 8.801 1.318 1.00 83.69 94 TYR A O 1
ATOM 739 N N . ASN A 1 95 ? 0.801 7.205 0.301 1.00 84.62 95 ASN A N 1
ATOM 740 C CA . ASN A 1 95 ? 0.393 6.169 1.247 1.00 84.62 95 ASN A CA 1
ATOM 741 C C . ASN A 1 95 ? 0.849 6.487 2.681 1.00 84.62 95 ASN A C 1
ATOM 743 O O . ASN A 1 95 ? 0.082 6.283 3.619 1.00 84.62 95 ASN A O 1
ATOM 747 N N . ASN A 1 96 ? 2.067 7.003 2.870 1.00 83.88 96 ASN A N 1
ATOM 748 C CA . ASN A 1 96 ? 2.562 7.366 4.201 1.00 83.88 96 ASN A CA 1
ATOM 749 C C . ASN A 1 96 ? 1.748 8.506 4.830 1.00 83.88 96 ASN A C 1
ATOM 751 O O . ASN A 1 96 ? 1.447 8.443 6.020 1.00 83.88 96 ASN A O 1
ATOM 755 N N . LYS A 1 97 ? 1.345 9.507 4.036 1.00 84.12 97 LYS A N 1
ATOM 756 C CA . LYS A 1 97 ? 0.507 10.627 4.498 1.00 84.12 97 LYS A CA 1
ATOM 757 C C . LYS A 1 97 ? -0.914 10.197 4.869 1.00 84.12 97 LYS A C 1
ATOM 759 O O . LYS A 1 97 ? -1.495 10.748 5.795 1.00 84.12 97 LYS A O 1
ATOM 764 N N . THR A 1 98 ? -1.484 9.230 4.153 1.00 83.44 98 THR A N 1
ATOM 765 C CA . THR A 1 98 ? -2.902 8.849 4.300 1.00 83.44 98 THR A CA 1
ATOM 766 C C . THR A 1 98 ? -3.135 7.672 5.245 1.00 83.44 98 THR A C 1
ATOM 768 O O . THR A 1 98 ? -4.250 7.487 5.734 1.00 83.44 98 THR A O 1
ATOM 771 N N . LYS A 1 99 ? -2.108 6.864 5.538 1.00 83.44 99 LYS A N 1
ATOM 772 C CA . LYS A 1 99 ? -2.267 5.639 6.336 1.00 83.44 99 LYS A CA 1
ATOM 773 C C . LYS A 1 99 ? -2.638 5.891 7.809 1.00 83.44 99 LYS A C 1
ATOM 775 O O . LYS A 1 99 ? -3.298 5.037 8.392 1.00 83.44 99 LYS A O 1
ATOM 780 N N . SER A 1 100 ? -2.264 7.027 8.400 1.00 83.12 100 SER A N 1
ATOM 781 C CA . SER A 1 100 ? -2.399 7.283 9.847 1.00 83.12 100 SER A CA 1
ATOM 782 C C . SER A 1 100 ? -3.780 7.763 10.309 1.00 83.12 100 SER A C 1
ATOM 784 O O . SER A 1 100 ? -3.971 7.970 11.506 1.00 83.12 100 SER A O 1
ATOM 786 N N . GLY A 1 101 ? -4.746 7.971 9.408 1.00 86.56 101 GLY A N 1
ATOM 787 C CA . GLY A 1 101 ? -6.032 8.588 9.765 1.00 86.56 101 GLY A CA 1
ATOM 788 C C . GLY A 1 101 ? -6.806 7.828 10.849 1.00 86.56 101 GLY A C 1
ATOM 789 O O . GLY A 1 101 ? -7.256 8.426 11.824 1.00 86.56 101 GLY A O 1
ATOM 790 N N . VAL A 1 102 ? -6.903 6.500 10.715 1.00 87.44 102 VAL A N 1
ATOM 791 C CA . VAL A 1 102 ? -7.611 5.644 11.685 1.00 87.44 102 VAL A CA 1
ATOM 792 C C . VAL A 1 102 ? -6.866 5.584 13.018 1.00 87.44 102 VAL A C 1
ATOM 794 O O . VAL A 1 102 ? -7.487 5.754 14.061 1.00 87.44 102 VAL A O 1
ATOM 797 N N . ASP A 1 103 ? -5.541 5.417 12.992 1.00 88.88 103 ASP A N 1
ATOM 798 C CA . ASP A 1 103 ? -4.721 5.366 14.211 1.00 88.88 103 ASP A CA 1
ATOM 799 C C . ASP A 1 103 ? -4.782 6.687 14.990 1.00 88.88 103 ASP A C 1
ATOM 801 O O . ASP A 1 103 ? -4.862 6.693 16.216 1.00 88.88 103 ASP A O 1
ATOM 805 N N . THR A 1 104 ? -4.796 7.817 14.276 1.00 89.38 104 THR A N 1
ATOM 806 C CA . THR A 1 104 ? -4.913 9.152 14.878 1.00 89.38 104 THR A CA 1
ATOM 807 C C . THR A 1 104 ? -6.272 9.318 15.556 1.00 89.38 104 THR A C 1
ATOM 809 O O . THR A 1 104 ? -6.349 9.827 16.674 1.00 89.38 104 THR A O 1
ATOM 812 N N . MET A 1 105 ? -7.344 8.845 14.913 1.00 91.88 105 MET A N 1
ATOM 813 C CA . MET A 1 105 ? -8.680 8.836 15.506 1.00 91.88 105 MET A CA 1
ATOM 814 C C . MET A 1 105 ? -8.741 7.930 16.745 1.00 91.88 105 MET A C 1
ATOM 816 O O . MET A 1 105 ? -9.239 8.373 17.778 1.00 91.88 105 MET A O 1
ATOM 820 N N . ASP A 1 106 ? -8.219 6.699 16.681 1.00 91.81 106 ASP A N 1
ATOM 821 C CA . ASP A 1 106 ? -8.191 5.780 17.832 1.00 91.81 106 ASP A CA 1
ATOM 822 C C . ASP A 1 106 ? -7.386 6.366 18.996 1.00 91.81 106 ASP A C 1
ATOM 824 O O . ASP A 1 106 ? -7.825 6.309 20.146 1.00 91.81 106 ASP A O 1
ATOM 828 N N . GLN A 1 107 ? -6.251 7.010 18.705 1.00 92.62 107 GLN A N 1
ATOM 829 C CA . GLN A 1 107 ? -5.454 7.708 19.708 1.00 92.62 107 GLN A CA 1
ATOM 830 C C . GLN A 1 107 ? -6.271 8.805 20.397 1.00 92.62 107 GLN A C 1
ATOM 832 O O . GLN A 1 107 ? -6.306 8.848 21.626 1.00 92.62 107 GLN A O 1
ATOM 837 N N . MET A 1 108 ? -6.962 9.658 19.635 1.00 93.25 108 MET A N 1
ATOM 838 C CA . MET A 1 108 ? -7.812 10.710 20.202 1.00 93.25 108 MET A CA 1
ATOM 839 C C . MET A 1 108 ? -8.942 10.124 21.053 1.00 93.25 108 MET A C 1
ATOM 841 O O . MET A 1 108 ? -9.153 10.568 22.182 1.00 93.25 108 MET A O 1
ATOM 845 N N . VAL A 1 109 ? -9.628 9.090 20.558 1.00 92.94 109 VAL A N 1
ATOM 846 C CA . VAL A 1 109 ? -10.688 8.408 21.312 1.00 92.94 109 VAL A CA 1
ATOM 847 C C . VAL A 1 109 ? -10.129 7.826 22.607 1.00 92.94 109 VAL A C 1
ATOM 849 O O . VAL A 1 109 ? -10.714 8.041 23.662 1.00 92.94 109 VAL A O 1
ATOM 852 N N . ARG A 1 110 ? -8.976 7.153 22.581 1.00 90.69 110 ARG A N 1
ATOM 853 C CA . ARG A 1 110 ? -8.327 6.609 23.785 1.00 90.69 110 ARG A CA 1
ATOM 854 C C . ARG A 1 110 ? -7.918 7.682 24.788 1.00 90.69 110 ARG A C 1
ATOM 856 O O . ARG A 1 110 ? -8.040 7.445 25.986 1.00 90.69 110 ARG A O 1
ATOM 863 N N . THR A 1 111 ? -7.417 8.825 24.326 1.00 92.56 111 THR A N 1
ATOM 864 C CA . THR A 1 111 ? -6.977 9.919 25.204 1.00 92.56 111 THR A CA 1
ATOM 865 C C . THR A 1 111 ? -8.153 10.617 25.882 1.00 92.56 111 THR A C 1
ATOM 867 O O . THR A 1 111 ? -8.036 11.000 27.043 1.00 92.56 111 THR A O 1
ATOM 870 N N . TYR A 1 112 ? -9.284 10.750 25.187 1.00 90.44 112 TYR A N 1
ATOM 871 C CA . TYR A 1 112 ? -10.437 11.526 25.657 1.00 90.44 112 TYR A CA 1
ATOM 872 C C . TYR A 1 112 ? -11.685 10.675 25.947 1.00 90.44 112 TYR A C 1
ATOM 874 O O . TYR A 1 112 ? -12.786 11.211 26.060 1.00 90.44 112 TYR A O 1
ATOM 882 N N . THR A 1 113 ? -11.553 9.350 26.069 1.00 86.25 113 THR A N 1
ATOM 883 C CA . THR A 1 113 ? -12.699 8.474 26.355 1.00 86.25 113 THR A CA 1
ATOM 884 C C . THR A 1 113 ? -13.173 8.624 27.799 1.00 86.25 113 THR A C 1
ATOM 886 O O . THR A 1 113 ? -12.397 8.524 28.745 1.00 86.25 113 THR A O 1
ATOM 889 N N . CYS A 1 114 ? -14.486 8.772 27.976 1.00 87.44 114 CYS A N 1
ATOM 890 C CA . CYS A 1 114 ? -15.152 8.714 29.282 1.00 87.44 114 CYS A CA 1
ATOM 891 C C . CYS A 1 114 ? -15.559 7.281 29.674 1.00 87.44 114 CYS A C 1
ATOM 893 O O . CYS A 1 114 ? -16.343 7.081 30.602 1.00 87.44 114 CYS A O 1
ATOM 895 N N . THR A 1 115 ? -15.075 6.267 28.950 1.00 85.31 115 THR A N 1
ATOM 896 C CA . THR A 1 115 ? -15.434 4.869 29.209 1.00 85.31 115 THR A CA 1
ATOM 897 C C . THR A 1 115 ? -14.743 4.380 30.479 1.00 85.31 115 THR A C 1
ATOM 899 O O . THR A 1 115 ? -13.518 4.283 30.540 1.00 85.31 115 THR A O 1
ATOM 902 N N . GLN A 1 116 ? -15.529 4.031 31.496 1.00 77.88 116 GLN A N 1
ATOM 903 C CA . GLN A 1 116 ? -1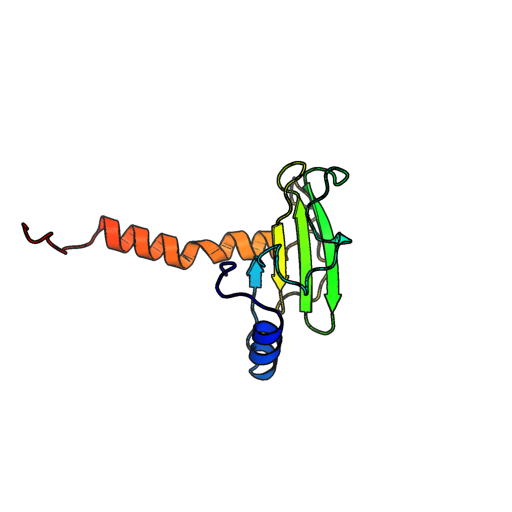5.015 3.461 32.739 1.00 77.88 116 GLN A CA 1
ATOM 904 C C . GLN A 1 116 ? -14.797 1.952 32.590 1.00 77.88 116 GLN A C 1
ATOM 906 O O . GLN A 1 116 ? -15.670 1.224 32.109 1.00 77.88 116 GLN A O 1
ATOM 911 N N . ARG A 1 117 ? -13.633 1.461 33.031 1.00 71.19 117 ARG A N 1
ATOM 912 C CA . ARG A 1 117 ? -13.400 0.018 33.165 1.00 71.19 117 ARG A CA 1
ATOM 913 C C . ARG A 1 117 ? -14.284 -0.504 34.291 1.00 71.19 117 ARG A C 1
ATOM 915 O O . ARG A 1 117 ? -14.144 -0.060 35.427 1.00 71.19 117 ARG A O 1
ATOM 922 N N . ARG A 1 118 ? -15.180 -1.444 33.985 1.00 68.88 118 ARG A N 1
ATOM 923 C CA . ARG A 1 118 ? -15.898 -2.171 35.035 1.00 68.88 118 ARG A CA 1
ATOM 924 C C . ARG A 1 118 ? -14.894 -3.062 35.779 1.00 68.88 118 ARG A C 1
ATOM 926 O O . ARG A 1 118 ? -14.100 -3.721 35.103 1.00 68.88 118 ARG A O 1
ATOM 933 N N . PRO A 1 119 ? -14.889 -3.062 37.121 1.00 69.62 119 PRO A N 1
ATOM 934 C CA . PRO A 1 119 ? -14.108 -4.034 37.872 1.00 69.62 119 PRO A CA 1
ATOM 935 C C . PRO A 1 119 ? -14.633 -5.444 37.559 1.00 69.62 119 PRO A C 1
ATOM 937 O O . PRO A 1 119 ? -15.845 -5.629 37.422 1.00 69.62 119 PRO A O 1
ATOM 940 N N . MET A 1 120 ? -13.700 -6.380 37.357 1.00 59.22 120 MET A N 1
ATOM 941 C CA . MET A 1 120 ? -13.965 -7.820 37.229 1.00 59.22 120 MET A CA 1
ATOM 942 C C . MET A 1 120 ? -14.371 -8.404 38.577 1.00 59.22 120 MET A C 1
ATOM 944 O O . MET A 1 120 ? -13.774 -7.967 39.588 1.00 59.22 120 MET A O 1
#

InterPro domains:
  IPR029526 PiggyBac transposable element-derived protein [PF13843] (1-117)